Protein AF-A0A968ZHA0-F1 (afdb_monomer_lite)

Sequence (89 aa):
MLEALVIIASIAIVVLGPQIWAIRAWQGVWRWLAAAPLLLVGADVVLILASTAIDPTSHNLWPLELAMIAVIGLPVVALLWIVRLVARA

pLDDT: mean 94.81, std 4.37, range [62.75, 98.19]

Radius of gyration: 15.61 Å; chains: 1; bounding box: 44×18×43 Å

Secondary structure (DSSP, 8-state):
-HHHHHHHHHHHHHHHHHHHHHHHH--THHHHHHHHHHHHHHHHHHHHHHHHHH-TTTTTTHHHHHHHHHHHHHHHHHHHHHHHHHHT-

Structure (mmCIF, N/CA/C/O backbone):
data_AF-A0A968ZHA0-F1
#
_entry.id   AF-A0A968ZHA0-F1
#
loop_
_atom_site.group_PDB
_atom_site.id
_atom_site.type_symbol
_atom_site.label_atom_id
_atom_site.label_alt_id
_atom_site.label_comp_id
_atom_site.label_asym_id
_atom_site.label_entity_id
_atom_site.label_seq_id
_atom_site.pdbx_PDB_ins_code
_atom_site.Cartn_x
_atom_site.Cartn_y
_atom_site.Cartn_z
_atom_site.occupancy
_atom_site.B_iso_or_equiv
_atom_site.auth_seq_id
_atom_site.auth_comp_id
_atom_site.auth_asym_id
_atom_site.auth_atom_id
_atom_site.pdbx_PDB_model_num
ATOM 1 N N . MET A 1 1 ? 25.390 6.384 0.414 1.00 84.38 1 MET A N 1
ATOM 2 C CA . MET A 1 1 ? 24.661 5.112 0.178 1.00 84.38 1 MET A CA 1
ATOM 3 C C . MET A 1 1 ? 23.855 4.676 1.401 1.00 84.38 1 MET A C 1
ATOM 5 O O . MET A 1 1 ? 22.667 4.438 1.246 1.00 84.38 1 MET A O 1
ATOM 9 N N . LEU A 1 2 ? 24.447 4.624 2.604 1.00 94.00 2 LEU A N 1
ATOM 10 C CA . LEU A 1 2 ? 23.729 4.265 3.840 1.00 94.00 2 LEU A CA 1
ATOM 11 C C . LEU A 1 2 ? 22.554 5.209 4.161 1.00 94.00 2 LEU A C 1
ATOM 13 O O . LEU A 1 2 ? 21.454 4.741 4.417 1.00 94.00 2 LEU A O 1
ATOM 17 N N . GLU A 1 3 ? 22.761 6.524 4.083 1.00 94.31 3 GLU A N 1
ATOM 18 C CA . GLU A 1 3 ? 21.718 7.526 4.369 1.00 94.31 3 GLU A CA 1
ATOM 19 C C . GLU A 1 3 ? 20.485 7.368 3.469 1.00 94.31 3 GLU A C 1
ATOM 21 O O . GLU A 1 3 ? 19.356 7.345 3.950 1.00 94.31 3 GLU A O 1
ATOM 26 N N . ALA A 1 4 ? 20.700 7.177 2.163 1.00 91.31 4 ALA A N 1
ATOM 27 C CA . ALA A 1 4 ? 19.622 6.953 1.204 1.00 91.31 4 ALA A CA 1
ATOM 28 C C . ALA A 1 4 ? 18.823 5.680 1.525 1.00 91.31 4 ALA A C 1
ATOM 30 O O . ALA A 1 4 ? 17.596 5.696 1.479 1.00 91.31 4 ALA A O 1
ATOM 31 N N . LEU A 1 5 ? 19.504 4.594 1.906 1.00 93.94 5 LEU A N 1
ATOM 32 C CA . LEU A 1 5 ? 18.851 3.352 2.319 1.00 93.94 5 LEU A CA 1
ATOM 33 C C . LEU A 1 5 ? 17.989 3.560 3.570 1.00 93.94 5 LEU A C 1
ATOM 35 O O . LEU A 1 5 ? 16.857 3.087 3.617 1.00 93.94 5 LEU A O 1
ATOM 39 N N . VAL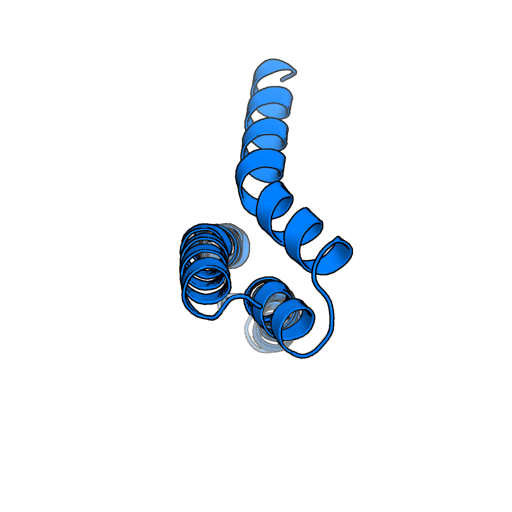 A 1 6 ? 18.506 4.295 4.560 1.00 96.00 6 VAL A N 1
ATOM 40 C CA . VAL A 1 6 ? 17.769 4.621 5.789 1.00 96.00 6 VAL A CA 1
ATO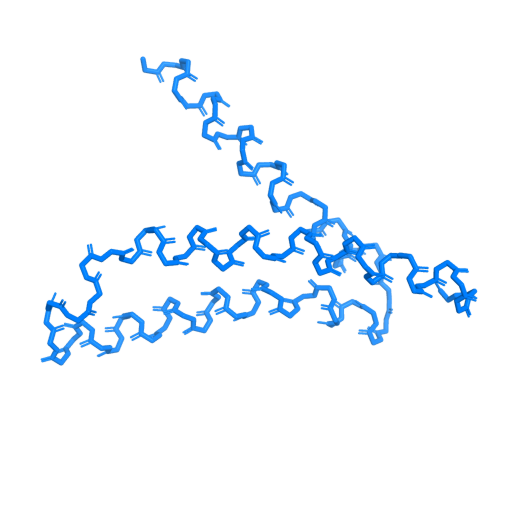M 41 C C . VAL A 1 6 ? 16.513 5.431 5.471 1.00 96.00 6 VAL A C 1
ATOM 43 O O . VAL A 1 6 ? 15.445 5.122 5.997 1.00 96.00 6 VAL A O 1
ATOM 46 N N . ILE A 1 7 ? 16.607 6.424 4.584 1.00 94.75 7 ILE A N 1
ATOM 47 C CA . ILE A 1 7 ? 15.459 7.239 4.164 1.00 94.75 7 ILE A CA 1
ATOM 48 C C . ILE A 1 7 ? 14.413 6.377 3.450 1.00 9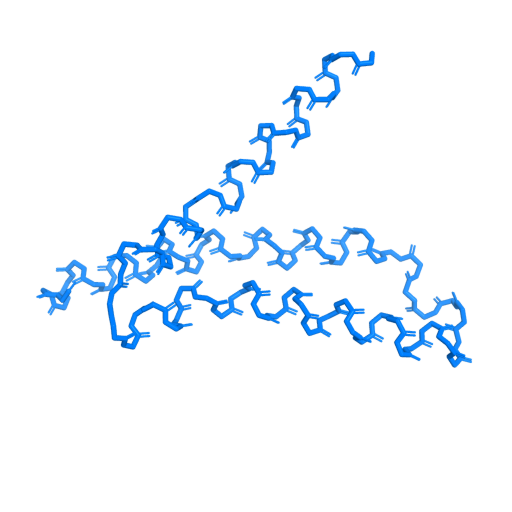4.75 7 ILE A C 1
ATOM 50 O O . ILE A 1 7 ? 13.245 6.402 3.830 1.00 94.75 7 ILE A O 1
ATOM 54 N N . ILE A 1 8 ? 14.822 5.574 2.463 1.00 92.44 8 ILE A N 1
ATOM 55 C CA . ILE A 1 8 ? 13.913 4.707 1.698 1.00 92.44 8 ILE A CA 1
ATOM 56 C C . ILE A 1 8 ? 13.210 3.710 2.624 1.00 92.44 8 ILE A C 1
ATOM 58 O O . ILE A 1 8 ? 11.988 3.569 2.566 1.00 92.44 8 ILE A O 1
ATOM 62 N N . ALA A 1 9 ? 13.959 3.058 3.515 1.00 94.12 9 ALA A N 1
ATOM 63 C CA . ALA A 1 9 ? 13.396 2.127 4.485 1.00 94.12 9 ALA A CA 1
ATOM 64 C C . ALA A 1 9 ? 12.414 2.827 5.436 1.00 94.12 9 ALA A C 1
ATOM 66 O O . ALA A 1 9 ? 11.334 2.302 5.695 1.00 94.12 9 ALA A O 1
ATOM 67 N N . SER A 1 10 ? 12.749 4.030 5.912 1.00 96.00 10 SER A N 1
ATOM 68 C CA . SER A 1 10 ? 11.875 4.808 6.798 1.00 96.00 10 SER A CA 1
ATOM 69 C C . SER A 1 10 ? 10.568 5.189 6.105 1.00 96.00 10 SER A C 1
ATOM 71 O O . SER A 1 10 ? 9.499 5.018 6.685 1.00 96.00 10 SER A O 1
ATOM 73 N N . ILE A 1 11 ? 10.630 5.636 4.847 1.00 94.06 11 ILE A N 1
ATOM 74 C CA . ILE A 1 11 ? 9.441 5.946 4.042 1.00 94.06 11 ILE A CA 1
ATOM 75 C C . ILE A 1 11 ? 8.591 4.689 3.851 1.00 94.06 11 ILE A C 1
ATOM 77 O O . ILE A 1 11 ? 7.388 4.728 4.094 1.00 94.06 11 ILE A O 1
ATOM 81 N N . ALA A 1 12 ? 9.202 3.561 3.479 1.00 92.25 12 ALA A N 1
ATOM 82 C CA . ALA A 1 12 ? 8.482 2.303 3.305 1.00 92.25 12 ALA A CA 1
ATOM 83 C C . ALA A 1 12 ? 7.787 1.854 4.603 1.00 92.25 12 ALA A C 1
ATOM 85 O O . ALA A 1 12 ? 6.627 1.448 4.570 1.00 92.25 12 ALA A O 1
ATOM 86 N N . ILE A 1 13 ? 8.458 1.978 5.753 1.00 95.75 13 ILE A N 1
ATOM 87 C CA . ILE A 1 13 ? 7.876 1.672 7.066 1.00 95.75 13 ILE A CA 1
ATOM 88 C C . ILE A 1 13 ? 6.702 2.606 7.376 1.00 95.75 13 ILE A C 1
ATOM 90 O O . ILE A 1 13 ? 5.668 2.134 7.837 1.00 95.75 13 ILE A O 1
ATOM 94 N N . VAL A 1 14 ? 6.826 3.909 7.115 1.00 95.31 14 VAL A N 1
ATOM 95 C CA . VAL A 1 14 ? 5.748 4.876 7.374 1.00 95.31 14 VAL A CA 1
ATOM 96 C C . VAL A 1 14 ? 4.544 4.626 6.468 1.00 95.31 14 VAL A C 1
ATOM 98 O O . VAL A 1 14 ? 3.415 4.663 6.945 1.00 95.31 14 VAL A O 1
ATOM 101 N N . VAL A 1 15 ? 4.768 4.338 5.186 1.00 93.88 15 VAL A N 1
ATOM 102 C CA . VAL A 1 15 ? 3.695 4.115 4.207 1.00 93.88 15 VAL A CA 1
ATOM 103 C C . VAL A 1 15 ? 2.993 2.778 4.441 1.00 93.88 15 VAL A C 1
ATOM 105 O O . VAL A 1 15 ? 1.767 2.723 4.502 1.00 93.88 15 VAL A O 1
ATOM 108 N N . LEU A 1 16 ? 3.752 1.694 4.613 1.00 94.88 16 LEU A N 1
ATOM 109 C CA . LEU A 1 16 ? 3.196 0.339 4.671 1.00 94.88 16 LEU A CA 1
ATOM 110 C C . LEU A 1 16 ? 2.883 -0.117 6.100 1.00 94.88 16 LEU A C 1
ATOM 112 O O . LEU A 1 16 ? 1.987 -0.934 6.306 1.00 94.88 16 LEU A O 1
ATOM 116 N N . GLY A 1 17 ? 3.601 0.396 7.100 1.00 95.81 17 GLY A N 1
ATOM 117 C CA . GLY A 1 17 ? 3.515 -0.042 8.494 1.00 95.81 17 GLY A CA 1
ATOM 118 C C . GLY A 1 17 ? 2.107 0.040 9.088 1.00 95.81 17 GLY A C 1
ATOM 119 O O . GLY A 1 17 ? 1.623 -0.983 9.580 1.00 95.81 17 GLY A O 1
ATOM 120 N N . PRO A 1 18 ? 1.408 1.191 9.015 1.00 95.31 18 PRO A N 1
ATOM 121 C CA . PRO A 1 18 ? 0.045 1.320 9.531 1.00 95.31 18 PRO A CA 1
ATOM 122 C C . PRO A 1 18 ? -0.925 0.330 8.886 1.00 95.31 18 PRO A C 1
ATOM 124 O O . PRO A 1 18 ? -1.763 -0.259 9.567 1.00 95.31 18 PRO A O 1
ATOM 127 N N . GLN A 1 19 ? -0.776 0.098 7.582 1.00 95.56 19 GLN A N 1
ATOM 128 C CA . GLN A 1 19 ? -1.626 -0.816 6.836 1.00 95.56 19 GLN A CA 1
ATOM 129 C C . GLN A 1 19 ? -1.349 -2.282 7.187 1.00 95.56 19 GLN A C 1
ATOM 131 O O . GLN A 1 19 ? -2.281 -3.032 7.474 1.00 95.56 19 GLN A O 1
ATOM 136 N N . ILE A 1 20 ? -0.075 -2.683 7.249 1.00 96.69 20 ILE A N 1
ATOM 137 C CA . ILE A 1 20 ? 0.334 -4.025 7.689 1.00 96.69 20 ILE A CA 1
ATOM 138 C C . ILE A 1 20 ? -0.156 -4.283 9.116 1.00 96.69 20 ILE A C 1
ATOM 140 O O . ILE A 1 20 ? -0.693 -5.355 9.406 1.00 96.69 20 ILE A O 1
ATOM 144 N N . TRP A 1 21 ? -0.011 -3.303 10.009 1.00 97.69 21 TRP A N 1
ATOM 145 C CA . TRP A 1 21 ? -0.510 -3.405 11.374 1.00 97.69 21 TRP A CA 1
ATOM 146 C C . TRP A 1 21 ? -2.033 -3.557 11.406 1.00 97.69 21 TRP A C 1
ATOM 148 O O . TRP A 1 21 ? -2.526 -4.481 12.052 1.00 97.69 21 TRP A O 1
ATOM 158 N N . ALA A 1 22 ? -2.770 -2.723 10.665 1.00 96.81 22 ALA A N 1
ATOM 159 C CA . ALA A 1 22 ? -4.226 -2.791 10.592 1.00 96.81 22 ALA A CA 1
ATOM 160 C C . ALA A 1 22 ? -4.694 -4.164 10.094 1.00 96.81 22 ALA A C 1
ATOM 162 O O . ALA A 1 22 ? -5.535 -4.784 10.732 1.00 96.81 22 ALA A O 1
ATOM 163 N N . ILE A 1 23 ? -4.093 -4.712 9.035 1.00 97.06 23 ILE A N 1
ATOM 164 C CA . ILE A 1 23 ? -4.430 -6.051 8.520 1.00 97.06 23 ILE A CA 1
ATOM 165 C C . ILE A 1 23 ? -4.223 -7.137 9.587 1.00 97.06 23 ILE A C 1
ATOM 167 O O . ILE A 1 23 ? -5.052 -8.039 9.729 1.00 97.06 23 ILE A O 1
ATOM 171 N N . ARG A 1 24 ? -3.133 -7.060 10.360 1.00 97.50 24 ARG A N 1
ATOM 172 C CA . ARG A 1 24 ? -2.814 -8.051 11.402 1.00 97.50 24 ARG A CA 1
ATOM 173 C C . ARG A 1 24 ? -3.709 -7.919 12.633 1.00 97.50 24 ARG A C 1
ATOM 175 O O . ARG A 1 24 ? -4.148 -8.930 13.176 1.00 97.50 24 ARG A O 1
ATOM 182 N N . ALA A 1 25 ? -3.962 -6.692 13.081 1.00 96.56 25 ALA A N 1
ATOM 183 C CA . ALA A 1 25 ? -4.689 -6.410 14.314 1.00 96.56 25 ALA A CA 1
ATOM 184 C C . ALA A 1 25 ? -6.211 -6.490 14.128 1.00 96.56 25 ALA A C 1
ATOM 186 O O . ALA A 1 25 ? -6.930 -6.979 15.001 1.00 96.56 25 ALA A O 1
ATOM 187 N N . TRP A 1 26 ? -6.720 -6.018 12.991 1.00 96.12 26 TRP A N 1
ATOM 188 C CA . TRP A 1 26 ? -8.150 -5.936 12.725 1.00 96.12 26 TRP A CA 1
ATOM 189 C C . TRP A 1 26 ? -8.722 -7.307 12.349 1.00 96.12 26 TRP A C 1
ATOM 191 O O . TRP A 1 26 ? -8.036 -8.178 11.808 1.00 96.12 26 TRP A O 1
ATOM 201 N N . GLN A 1 27 ? -10.006 -7.500 12.653 1.00 94.94 27 GLN A N 1
ATOM 202 C CA . GLN A 1 27 ? -10.749 -8.737 12.392 1.00 94.94 27 GLN A CA 1
ATOM 203 C C . GLN A 1 27 ? -11.962 -8.477 11.489 1.00 94.94 27 GLN A C 1
ATOM 205 O O . GLN A 1 27 ? -12.443 -7.343 11.392 1.00 94.94 27 GLN A O 1
ATOM 210 N N . GLY A 1 28 ? -12.459 -9.538 10.848 1.00 94.56 28 GLY A N 1
ATOM 211 C CA . GLY A 1 28 ? -13.655 -9.500 10.005 1.00 94.56 28 GLY A CA 1
ATOM 212 C C . GLY A 1 28 ? -13.506 -8.594 8.779 1.00 94.56 28 GLY A C 1
ATOM 213 O O . GLY A 1 28 ? -12.434 -8.513 8.179 1.00 94.56 28 GLY A O 1
ATOM 214 N N . VAL A 1 29 ? -14.588 -7.895 8.420 1.00 95.50 29 VAL A N 1
ATOM 215 C CA . VAL A 1 29 ? -14.650 -7.012 7.238 1.00 95.50 29 VAL A CA 1
ATOM 216 C C . VAL A 1 29 ? -13.562 -5.937 7.244 1.00 95.50 29 VAL A C 1
ATOM 218 O O . VAL A 1 29 ? -12.965 -5.642 6.215 1.00 95.50 29 VAL A O 1
ATOM 221 N N . TRP A 1 30 ? -13.224 -5.408 8.417 1.00 95.88 30 TRP A N 1
ATOM 222 C CA . TRP A 1 30 ? -12.240 -4.344 8.551 1.00 95.88 30 TRP A CA 1
ATOM 223 C C . TRP A 1 30 ? -10.831 -4.762 8.141 1.00 95.88 30 TRP A C 1
ATOM 225 O O . TRP A 1 30 ? -10.104 -3.946 7.585 1.00 95.88 30 TRP A O 1
ATOM 235 N N . ARG A 1 31 ? -10.444 -6.026 8.374 1.00 96.75 31 ARG A N 1
ATOM 236 C CA . ARG A 1 31 ? -9.159 -6.550 7.884 1.00 96.75 31 ARG A CA 1
ATOM 237 C C . ARG A 1 31 ? -9.091 -6.452 6.365 1.00 96.75 31 ARG A C 1
ATOM 239 O O . ARG A 1 31 ? -8.081 -6.015 5.828 1.00 96.75 31 ARG A O 1
ATOM 246 N N . TRP A 1 32 ? -10.164 -6.858 5.693 1.00 97.12 32 TRP A N 1
AT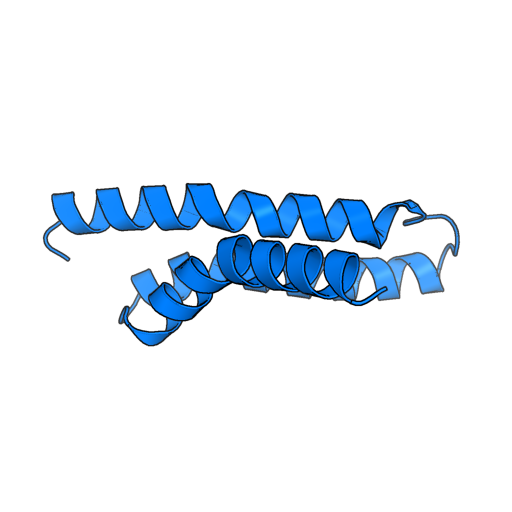OM 247 C CA . TRP A 1 32 ? -10.238 -6.851 4.236 1.00 97.12 32 TRP A CA 1
ATOM 248 C C . TRP A 1 32 ? -10.267 -5.431 3.673 1.00 97.12 32 TRP A C 1
ATOM 250 O O . TRP A 1 32 ? -9.563 -5.153 2.708 1.00 97.12 32 TRP A O 1
ATOM 260 N N . LEU A 1 33 ? -10.983 -4.511 4.326 1.00 96.19 33 LEU A N 1
ATOM 261 C CA . LEU A 1 33 ? -10.954 -3.091 3.967 1.00 96.19 33 LEU A CA 1
ATOM 262 C C . LEU A 1 33 ? -9.548 -2.491 4.128 1.00 96.19 33 LEU A C 1
ATOM 264 O O . LEU A 1 33 ? -9.078 -1.793 3.235 1.00 96.19 33 LEU A O 1
ATOM 268 N N . ALA A 1 34 ? -8.840 -2.814 5.215 1.00 96.12 34 ALA A N 1
ATOM 269 C CA . ALA A 1 34 ? -7.450 -2.397 5.403 1.00 96.12 34 ALA A CA 1
ATOM 270 C C . ALA A 1 34 ? -6.490 -3.048 4.391 1.00 96.12 34 ALA A C 1
ATOM 272 O O . ALA A 1 34 ? -5.488 -2.443 4.021 1.00 96.12 34 ALA A O 1
ATOM 273 N N . ALA A 1 35 ? -6.783 -4.262 3.917 1.00 96.62 35 ALA A N 1
ATOM 274 C CA . ALA A 1 35 ? -5.985 -4.944 2.899 1.00 96.62 35 ALA A CA 1
ATOM 275 C C . ALA A 1 35 ? -6.172 -4.364 1.490 1.00 96.62 35 ALA A C 1
ATOM 277 O O . ALA A 1 35 ? -5.278 -4.515 0.659 1.00 96.62 35 ALA A O 1
ATOM 278 N N . ALA A 1 36 ? -7.291 -3.683 1.218 1.00 95.75 36 ALA A N 1
ATOM 279 C CA . ALA A 1 36 ? -7.665 -3.268 -0.131 1.00 95.75 36 ALA A CA 1
ATOM 280 C C . ALA A 1 36 ? -6.584 -2.446 -0.867 1.00 95.75 36 ALA A C 1
ATOM 282 O O . ALA A 1 36 ? -6.259 -2.825 -1.990 1.00 95.75 36 ALA A O 1
ATOM 283 N N . PRO A 1 37 ? -5.938 -1.415 -0.279 1.00 94.19 37 PRO A N 1
ATOM 284 C CA . PRO A 1 37 ? -4.883 -0.699 -0.999 1.00 94.19 37 PRO A CA 1
ATOM 285 C C . PRO A 1 37 ? -3.675 -1.577 -1.371 1.00 94.19 37 PRO A C 1
ATOM 287 O O . PRO A 1 37 ? -3.165 -1.453 -2.478 1.00 94.19 37 PRO A O 1
ATOM 290 N N . LEU A 1 38 ? -3.247 -2.518 -0.515 1.00 94.75 38 LEU A N 1
ATOM 291 C CA . LEU A 1 38 ? -2.155 -3.444 -0.861 1.00 94.75 38 LEU A CA 1
ATOM 292 C C . LEU A 1 38 ? -2.565 -4.435 -1.952 1.00 94.75 38 LEU A C 1
ATOM 294 O O . LEU A 1 38 ? -1.744 -4.793 -2.792 1.00 94.75 38 LEU A O 1
ATOM 298 N N . LEU A 1 39 ? -3.828 -4.867 -1.959 1.00 96.19 39 LEU A N 1
ATOM 299 C CA . LEU A 1 39 ? -4.356 -5.699 -3.039 1.00 96.19 39 LEU A CA 1
ATOM 300 C C . LEU A 1 39 ? -4.365 -4.940 -4.370 1.00 96.19 39 LEU A C 1
ATOM 302 O O . LEU A 1 39 ? -4.037 -5.534 -5.391 1.00 96.19 39 LEU A O 1
ATOM 306 N N . LEU A 1 40 ? -4.674 -3.639 -4.358 1.00 95.50 40 LEU A N 1
ATOM 307 C CA . LEU A 1 40 ? -4.592 -2.792 -5.551 1.00 95.50 40 LEU A CA 1
ATOM 308 C C . LEU A 1 40 ? -3.151 -2.638 -6.044 1.00 95.50 40 LEU A C 1
ATOM 310 O O . LEU A 1 40 ? -2.923 -2.796 -7.236 1.00 95.50 40 LEU A O 1
ATOM 314 N N . VAL A 1 41 ? -2.177 -2.427 -5.150 1.00 95.19 41 VAL A N 1
ATOM 315 C CA . VAL A 1 41 ? -0.747 -2.441 -5.521 1.00 95.19 41 VAL A CA 1
ATOM 316 C C . VAL A 1 41 ? -0.374 -3.777 -6.172 1.00 95.19 41 VAL A C 1
ATOM 318 O O . VAL A 1 41 ? 0.265 -3.798 -7.218 1.00 95.19 41 VAL A O 1
ATOM 321 N N . GLY A 1 42 ? -0.794 -4.903 -5.587 1.00 96.25 42 GLY A N 1
ATOM 322 C CA . GLY A 1 42 ? -0.538 -6.229 -6.155 1.00 96.25 42 GLY A CA 1
ATOM 323 C C . GLY A 1 42 ? -1.186 -6.436 -7.528 1.00 96.25 42 GLY A C 1
ATOM 324 O O . GLY A 1 42 ? -0.560 -7.003 -8.420 1.00 96.25 42 GLY A O 1
ATOM 325 N N . ALA A 1 43 ? -2.415 -5.953 -7.714 1.00 97.19 43 ALA A N 1
ATOM 326 C CA . ALA A 1 43 ? -3.107 -5.999 -8.999 1.00 97.19 43 ALA A CA 1
ATOM 327 C C . ALA A 1 43 ? -2.403 -5.138 -10.058 1.00 97.19 43 ALA A C 1
ATOM 329 O O . ALA A 1 43 ? -2.262 -5.576 -11.197 1.00 97.19 43 ALA A O 1
ATOM 330 N N . ASP A 1 44 ? -1.912 -3.959 -9.676 1.00 96.50 44 ASP A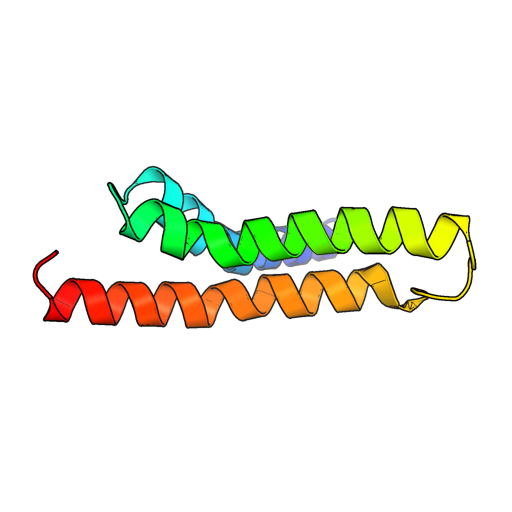 N 1
ATOM 331 C CA . ASP A 1 44 ? -1.197 -3.056 -10.576 1.00 96.50 44 ASP A CA 1
ATOM 332 C C . ASP A 1 44 ? 0.149 -3.644 -11.016 1.00 96.50 44 ASP A C 1
ATOM 334 O O . ASP A 1 44 ? 0.485 -3.606 -12.192 1.00 96.50 44 ASP A O 1
ATOM 338 N N . VAL A 1 45 ? 0.872 -4.329 -10.120 1.00 97.56 45 VAL A N 1
ATOM 339 C CA . VAL A 1 45 ? 2.073 -5.099 -10.498 1.00 97.56 45 VAL A CA 1
ATOM 340 C C . VAL A 1 45 ? 1.751 -6.138 -11.576 1.00 97.56 45 VAL A C 1
ATOM 342 O O . VAL A 1 45 ? 2.489 -6.261 -12.552 1.00 97.56 45 VAL A O 1
ATOM 345 N N . VAL A 1 46 ? 0.652 -6.885 -11.430 1.00 98.12 46 VAL A N 1
ATOM 346 C CA . VAL A 1 46 ? 0.230 -7.866 -12.445 1.00 98.12 46 VAL A CA 1
ATOM 347 C C . VAL A 1 46 ? -0.118 -7.174 -13.763 1.00 98.12 46 VAL A C 1
ATOM 349 O O . VAL A 1 46 ? 0.274 -7.662 -14.824 1.00 98.12 46 VAL A O 1
ATOM 352 N N . LEU A 1 47 ? -0.812 -6.035 -13.702 1.00 97.12 47 LEU A N 1
ATOM 353 C CA . LEU A 1 47 ? -1.166 -5.240 -14.875 1.00 97.12 47 LEU A CA 1
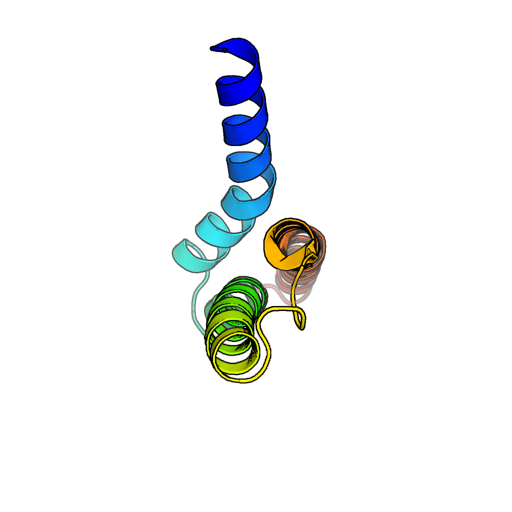ATOM 354 C C . LEU A 1 47 ? 0.080 -4.724 -15.600 1.00 97.12 47 LEU A C 1
ATOM 356 O O . LEU A 1 47 ? 0.194 -4.930 -16.802 1.00 97.12 47 LEU A O 1
ATOM 360 N N . ILE A 1 48 ? 1.039 -4.142 -14.878 1.00 97.00 48 ILE A N 1
ATOM 361 C CA . ILE A 1 48 ? 2.313 -3.663 -15.423 1.00 97.00 48 ILE A CA 1
ATOM 362 C C . ILE A 1 48 ? 3.027 -4.795 -16.161 1.00 97.00 48 ILE A C 1
ATOM 364 O O . ILE A 1 48 ? 3.456 -4.610 -17.298 1.00 97.00 48 ILE A O 1
ATOM 368 N N . LEU A 1 49 ? 3.128 -5.980 -15.552 1.00 97.62 49 LEU A N 1
ATOM 369 C CA . LEU A 1 49 ? 3.787 -7.131 -16.172 1.00 97.62 49 LEU A CA 1
ATOM 370 C C . LEU A 1 49 ? 3.072 -7.581 -17.454 1.00 97.62 49 LEU A C 1
ATOM 372 O O . LEU A 1 49 ? 3.729 -7.827 -18.464 1.00 97.62 49 LEU A O 1
ATOM 376 N N . ALA A 1 50 ? 1.740 -7.666 -17.428 1.00 98.19 50 ALA A N 1
ATOM 377 C CA . ALA A 1 50 ? 0.946 -8.071 -18.585 1.00 98.19 50 ALA A CA 1
ATOM 378 C C . ALA A 1 50 ? 1.012 -7.040 -19.725 1.00 98.19 50 ALA A C 1
ATOM 380 O O . ALA A 1 50 ? 1.234 -7.409 -20.877 1.00 98.19 50 ALA A O 1
ATOM 381 N N . SER A 1 51 ? 0.869 -5.753 -19.408 1.00 97.56 51 SER A N 1
ATOM 382 C CA . SER A 1 51 ? 0.916 -4.656 -20.376 1.00 97.56 51 SER A CA 1
ATOM 383 C C . SER A 1 51 ? 2.308 -4.498 -20.983 1.00 97.56 51 SER A C 1
ATOM 385 O O . SER A 1 51 ? 2.428 -4.390 -22.199 1.00 97.56 51 SER A O 1
ATOM 387 N N . THR A 1 52 ? 3.368 -4.580 -20.171 1.00 97.44 52 THR A N 1
ATOM 388 C CA . THR A 1 52 ? 4.762 -4.458 -20.641 1.00 97.44 52 THR A CA 1
ATOM 389 C C . THR A 1 52 ? 5.166 -5.629 -21.542 1.00 97.44 52 THR A C 1
ATOM 391 O O . THR A 1 52 ? 5.990 -5.468 -22.440 1.00 97.44 52 THR A O 1
ATOM 394 N N . ALA A 1 53 ? 4.561 -6.809 -21.349 1.00 97.06 53 ALA A N 1
ATOM 395 C CA . ALA A 1 53 ? 4.757 -7.956 -22.234 1.00 97.06 53 ALA A CA 1
ATOM 396 C C . ALA A 1 53 ? 4.144 -7.759 -23.635 1.00 97.06 53 ALA A C 1
ATOM 398 O O . ALA A 1 53 ? 4.571 -8.423 -24.579 1.00 97.06 53 ALA A O 1
ATOM 399 N N . ILE A 1 54 ? 3.156 -6.868 -23.773 1.00 97.81 54 ILE A N 1
ATOM 400 C CA . ILE A 1 54 ? 2.505 -6.525 -25.046 1.00 97.81 54 ILE A CA 1
ATOM 401 C C . ILE A 1 54 ? 3.170 -5.286 -25.664 1.00 97.81 54 ILE A C 1
ATOM 403 O O . ILE A 1 54 ? 3.517 -5.294 -26.842 1.00 97.81 54 ILE A O 1
ATOM 407 N N . ASP A 1 55 ? 3.362 -4.240 -24.860 1.00 97.31 55 ASP A N 1
ATOM 408 C CA . ASP A 1 55 ? 4.019 -2.983 -25.219 1.00 97.31 55 ASP A CA 1
ATOM 409 C C . ASP A 1 55 ? 5.019 -2.582 -24.119 1.00 97.31 55 ASP A C 1
ATOM 411 O O . ASP A 1 55 ? 4.605 -2.097 -23.057 1.00 97.31 55 ASP A O 1
ATOM 415 N N . PRO A 1 56 ? 6.336 -2.711 -24.375 1.00 95.06 56 PRO A N 1
ATOM 416 C CA . PRO A 1 56 ? 7.386 -2.382 -23.413 1.00 95.06 56 PRO A CA 1
ATOM 417 C C . PRO A 1 56 ? 7.391 -0.931 -22.914 1.00 95.06 56 PRO A C 1
ATOM 419 O O . PRO A 1 56 ? 8.067 -0.636 -21.933 1.00 95.06 56 PRO A O 1
ATOM 422 N N . THR A 1 57 ? 6.680 -0.018 -23.581 1.00 96.38 57 THR A N 1
ATOM 423 C CA . THR A 1 57 ? 6.651 1.413 -23.239 1.00 96.38 57 THR A CA 1
ATOM 424 C C . THR A 1 57 ? 5.432 1.832 -22.417 1.00 96.38 57 THR A C 1
ATOM 426 O O . THR A 1 57 ? 5.378 2.965 -21.936 1.00 96.38 57 THR A O 1
ATOM 429 N N . SER A 1 58 ? 4.479 0.918 -22.211 1.00 95.44 58 SER A N 1
ATOM 430 C CA . SER A 1 58 ? 3.189 1.185 -21.559 1.00 95.44 58 SER A CA 1
ATOM 431 C C . SER A 1 58 ? 3.296 1.699 -20.115 1.00 95.44 58 SER A C 1
ATOM 433 O O . SER A 1 58 ? 2.472 2.514 -19.711 1.00 95.44 58 SER A O 1
ATOM 435 N N . HIS A 1 59 ? 4.325 1.288 -19.364 1.00 95.31 59 HIS A N 1
ATOM 436 C CA . HIS A 1 59 ? 4.516 1.640 -17.948 1.00 95.31 59 HIS A CA 1
ATOM 437 C C . HIS A 1 59 ? 5.939 2.140 -17.644 1.00 95.31 59 HIS A C 1
ATOM 439 O O . HIS A 1 59 ? 6.618 1.678 -16.725 1.00 95.31 59 HIS A O 1
ATOM 445 N N . ASN A 1 60 ? 6.424 3.121 -18.409 1.00 95.94 60 ASN A N 1
ATOM 446 C CA . ASN A 1 60 ? 7.755 3.714 -18.194 1.00 95.94 60 ASN A CA 1
ATOM 447 C C . ASN A 1 60 ? 7.932 4.370 -16.809 1.00 95.94 60 ASN A C 1
ATOM 449 O O . ASN A 1 60 ? 9.061 4.597 -16.373 1.00 95.94 60 ASN A O 1
ATOM 453 N N . LEU A 1 61 ? 6.829 4.683 -16.123 1.00 95.69 61 LEU A N 1
ATOM 454 C CA . LEU A 1 61 ? 6.806 5.313 -14.804 1.00 95.69 61 LEU A CA 1
ATOM 455 C C . LEU A 1 61 ? 6.330 4.354 -13.706 1.00 95.69 61 LEU A C 1
ATOM 457 O O . LEU A 1 61 ? 6.011 4.813 -12.608 1.00 95.69 61 LEU A O 1
ATOM 461 N N . TRP A 1 62 ? 6.349 3.037 -13.949 1.00 95.31 62 TRP A N 1
ATOM 462 C CA . TRP A 1 62 ? 5.838 2.035 -13.010 1.00 95.31 62 TRP A CA 1
ATOM 463 C C . TRP A 1 62 ? 6.321 2.197 -11.553 1.00 95.31 62 TRP A C 1
ATOM 465 O O . TRP A 1 62 ? 5.510 1.988 -10.649 1.00 95.31 62 TRP A O 1
ATOM 475 N N . PRO A 1 63 ? 7.574 2.622 -11.241 1.00 93.75 63 PRO A N 1
ATOM 476 C CA . PRO A 1 63 ? 7.969 2.812 -9.846 1.00 93.75 63 PRO A CA 1
ATOM 477 C C . PRO A 1 63 ? 7.189 3.946 -9.169 1.00 93.75 63 PRO A C 1
ATOM 479 O O . PRO A 1 63 ? 6.864 3.854 -7.987 1.00 93.75 63 PRO A O 1
ATOM 482 N N . LEU A 1 64 ? 6.885 5.014 -9.915 1.00 94.44 64 LEU A N 1
ATOM 483 C CA . LEU A 1 64 ? 6.084 6.137 -9.436 1.00 94.44 64 LEU A CA 1
ATOM 484 C C . LEU A 1 64 ? 4.608 5.746 -9.321 1.00 94.44 64 LEU A C 1
ATOM 486 O O . LEU A 1 64 ? 3.986 6.079 -8.317 1.00 94.44 64 LEU A O 1
ATOM 490 N N . GLU A 1 65 ? 4.071 5.012 -10.298 1.00 94.25 65 GLU A N 1
ATOM 491 C CA . GLU A 1 65 ? 2.692 4.499 -10.287 1.00 94.25 65 GLU A CA 1
ATOM 492 C C . GLU A 1 65 ? 2.429 3.676 -9.013 1.00 94.25 65 GLU A C 1
ATOM 494 O O . GLU A 1 65 ? 1.533 4.002 -8.226 1.00 94.25 65 GLU A O 1
ATOM 499 N N . LEU A 1 66 ? 3.307 2.708 -8.716 1.00 94.12 66 LEU A N 1
ATOM 500 C CA . LEU A 1 66 ? 3.219 1.898 -7.499 1.00 94.12 66 LEU A CA 1
ATOM 501 C C . LEU A 1 66 ? 3.387 2.731 -6.223 1.00 94.12 66 LEU A C 1
ATOM 503 O O . LEU A 1 66 ? 2.669 2.512 -5.245 1.00 94.12 66 LEU A O 1
ATOM 507 N N . ALA A 1 67 ? 4.316 3.693 -6.212 1.00 93.44 67 ALA A N 1
ATOM 508 C CA . ALA A 1 67 ? 4.522 4.565 -5.059 1.00 93.44 67 ALA A CA 1
ATOM 509 C C . ALA A 1 67 ? 3.279 5.421 -4.767 1.00 93.44 67 ALA A C 1
ATOM 511 O O . ALA A 1 67 ? 2.883 5.550 -3.608 1.00 93.44 67 ALA A O 1
ATOM 512 N N . MET A 1 68 ? 2.629 5.964 -5.799 1.00 93.00 68 MET A N 1
ATOM 513 C CA . MET A 1 68 ? 1.409 6.759 -5.657 1.00 93.00 68 MET A CA 1
ATOM 514 C C . MET A 1 68 ? 0.264 5.925 -5.075 1.00 93.00 68 MET A C 1
ATOM 516 O O . MET A 1 68 ? -0.375 6.356 -4.113 1.00 93.00 68 MET A O 1
ATOM 520 N N . ILE A 1 69 ? 0.039 4.715 -5.596 1.00 92.50 69 ILE A N 1
ATOM 521 C CA . ILE A 1 69 ? -1.006 3.816 -5.084 1.00 92.50 69 ILE A CA 1
ATOM 522 C C . ILE A 1 69 ? -0.704 3.396 -3.640 1.00 92.50 69 ILE A C 1
ATOM 524 O O . ILE A 1 69 ? -1.597 3.426 -2.791 1.00 92.50 69 ILE A O 1
ATOM 528 N N . ALA A 1 70 ? 0.551 3.066 -3.322 1.00 92.50 70 ALA A N 1
ATOM 529 C CA . ALA A 1 70 ? 0.948 2.706 -1.963 1.00 92.50 70 ALA A CA 1
ATOM 530 C C . ALA A 1 70 ? 0.719 3.860 -0.969 1.00 92.50 70 ALA A C 1
ATOM 532 O O . ALA A 1 70 ? 0.193 3.640 0.122 1.00 92.50 70 ALA A O 1
ATOM 533 N N . VAL A 1 71 ? 1.044 5.100 -1.354 1.00 95.31 71 VAL A N 1
ATOM 534 C CA . VAL A 1 71 ? 0.827 6.292 -0.518 1.00 95.31 71 VAL A CA 1
ATOM 535 C C . VAL A 1 71 ? -0.659 6.547 -0.261 1.00 95.31 71 VAL A C 1
ATOM 537 O O . VAL A 1 71 ? -1.008 6.957 0.844 1.00 95.31 71 VAL A O 1
ATOM 540 N N . ILE A 1 72 ? -1.552 6.248 -1.212 1.00 93.69 72 ILE A N 1
ATOM 541 C CA . ILE A 1 72 ? -3.012 6.350 -1.014 1.00 93.69 72 ILE A CA 1
ATOM 542 C C . ILE A 1 72 ? -3.510 5.395 0.087 1.00 93.69 72 ILE A C 1
ATOM 544 O O . ILE A 1 72 ? -4.515 5.678 0.744 1.00 93.69 72 ILE A O 1
ATOM 548 N N . GLY A 1 73 ? -2.797 4.300 0.367 1.00 93.75 73 GLY A N 1
ATOM 549 C CA . GLY A 1 73 ? -3.139 3.382 1.455 1.00 93.75 73 GLY A CA 1
ATOM 550 C C . GLY A 1 73 ? -3.175 4.045 2.838 1.00 93.75 73 GLY A C 1
ATOM 551 O O . GLY A 1 73 ? -4.044 3.717 3.649 1.00 93.75 73 GLY A O 1
ATOM 552 N N . LEU A 1 74 ? -2.305 5.030 3.091 1.00 95.25 74 LEU A N 1
ATOM 553 C CA . LEU A 1 74 ? -2.244 5.765 4.360 1.00 95.25 74 LEU A CA 1
ATOM 554 C C . LEU A 1 74 ? -3.554 6.494 4.710 1.00 95.25 74 LEU A C 1
ATOM 556 O O . LEU A 1 74 ? -4.135 6.179 5.754 1.00 95.25 74 LEU A O 1
ATOM 560 N N . PRO A 1 75 ? -4.055 7.447 3.892 1.00 96.44 75 PRO A N 1
ATOM 561 C CA . PRO A 1 75 ? -5.302 8.144 4.195 1.00 96.44 75 PRO A CA 1
ATOM 562 C C . PRO A 1 75 ? -6.505 7.196 4.236 1.00 96.44 75 PRO A C 1
ATOM 564 O O . PRO A 1 75 ? -7.409 7.410 5.042 1.00 96.44 75 PRO A O 1
ATOM 567 N N . VAL A 1 76 ? -6.508 6.117 3.442 1.00 95.94 76 VAL A N 1
ATOM 568 C CA . VAL A 1 76 ? -7.569 5.098 3.491 1.00 95.94 76 VAL A CA 1
ATOM 569 C C . VAL A 1 76 ? -7.601 4.402 4.852 1.00 95.94 76 VAL A C 1
ATOM 571 O O . VAL A 1 76 ? -8.650 4.353 5.493 1.00 95.94 76 VAL A O 1
ATOM 574 N N . VAL A 1 77 ? -6.463 3.894 5.335 1.00 96.19 77 VAL A N 1
ATOM 575 C CA . VAL A 1 77 ? -6.391 3.218 6.642 1.00 96.19 77 VAL A CA 1
ATOM 576 C C . VAL A 1 77 ? -6.683 4.189 7.786 1.00 96.19 77 VAL A C 1
ATOM 578 O O . VAL A 1 77 ? -7.392 3.820 8.723 1.00 96.19 77 VAL A O 1
ATOM 581 N N . ALA A 1 78 ? -6.206 5.434 7.699 1.00 96.62 78 ALA A N 1
ATOM 582 C CA . ALA A 1 78 ? -6.509 6.472 8.682 1.00 96.62 78 ALA A CA 1
ATOM 583 C C . ALA A 1 78 ? -8.020 6.754 8.767 1.00 96.62 78 ALA A C 1
ATOM 585 O O . ALA A 1 78 ? -8.584 6.780 9.862 1.00 96.62 78 ALA A O 1
ATOM 586 N N . LEU A 1 79 ? -8.696 6.890 7.621 1.00 97.50 79 LEU A N 1
ATOM 587 C CA . LEU A 1 79 ? -10.144 7.080 7.571 1.00 97.50 79 LEU A CA 1
ATOM 588 C C . LEU A 1 79 ? -10.889 5.867 8.139 1.00 97.50 79 LEU A C 1
ATOM 590 O O . LEU A 1 79 ? -11.777 6.031 8.972 1.00 97.50 79 LEU A O 1
ATOM 594 N N . LEU A 1 80 ? -10.507 4.649 7.746 1.00 96.81 80 LEU A N 1
ATOM 595 C CA . LEU A 1 80 ? -11.116 3.421 8.268 1.00 96.81 80 LEU A CA 1
ATOM 596 C C . LEU A 1 80 ? -10.972 3.304 9.788 1.00 96.81 80 LEU A C 1
ATOM 598 O O . LEU A 1 80 ? -11.902 2.857 10.459 1.00 96.81 80 LEU A O 1
ATOM 602 N N . TRP A 1 81 ? -9.834 3.727 10.340 1.00 96.44 81 TRP A N 1
ATOM 603 C CA . TRP A 1 81 ? -9.620 3.742 11.782 1.00 96.44 81 TRP A CA 1
ATOM 604 C C . TRP A 1 81 ? -10.578 4.710 12.487 1.00 96.44 81 TRP A C 1
ATOM 606 O O . TRP A 1 81 ? -11.226 4.322 13.458 1.00 96.44 81 TRP A O 1
ATOM 616 N N . ILE A 1 82 ? -10.750 5.927 11.957 1.00 97.12 82 ILE A N 1
ATOM 617 C CA . ILE A 1 82 ? -11.726 6.900 12.479 1.00 97.12 82 ILE A CA 1
ATOM 618 C C . ILE A 1 82 ? -13.145 6.321 12.421 1.00 97.12 82 ILE A C 1
ATOM 620 O O . ILE A 1 82 ? -13.885 6.390 13.402 1.00 97.12 82 ILE A O 1
ATOM 624 N N . VAL A 1 83 ? -13.521 5.702 11.300 1.00 96.56 83 VAL A N 1
ATOM 625 C CA . VAL A 1 83 ? -14.850 5.098 11.140 1.00 96.56 83 VAL A CA 1
ATOM 626 C C . VAL A 1 83 ? -15.065 3.964 12.149 1.00 96.56 83 VAL A C 1
ATOM 628 O O . VAL A 1 83 ? -16.131 3.911 12.759 1.00 96.56 83 VAL A O 1
ATOM 631 N N . ARG A 1 84 ? -14.070 3.098 12.397 1.00 93.94 84 ARG A N 1
ATOM 632 C CA . ARG A 1 84 ? -14.158 2.054 13.438 1.00 93.94 84 ARG A CA 1
ATOM 633 C C . ARG A 1 84 ? -14.404 2.621 14.825 1.00 93.94 84 ARG A C 1
ATOM 635 O O . ARG A 1 84 ? -15.255 2.103 15.546 1.00 93.94 84 ARG A O 1
ATOM 642 N N . LEU A 1 85 ? -13.689 3.688 15.184 1.00 93.31 85 LEU A N 1
ATOM 643 C CA . LEU A 1 85 ? -13.859 4.342 16.480 1.00 93.31 85 LEU A CA 1
ATOM 644 C C . LEU A 1 85 ? -15.291 4.844 16.671 1.00 93.31 85 LEU A C 1
ATOM 646 O O . LEU A 1 85 ? -15.886 4.617 17.723 1.00 93.31 85 LEU A O 1
ATOM 650 N N . VAL A 1 86 ? -15.861 5.479 15.644 1.00 94.44 86 VAL A N 1
ATOM 651 C CA . VAL A 1 86 ? -17.244 5.974 15.677 1.00 94.44 86 VAL A CA 1
ATOM 652 C C . VAL A 1 86 ? -18.249 4.817 15.688 1.00 94.44 86 VAL A C 1
ATOM 654 O O . VAL A 1 86 ? -19.228 4.859 16.432 1.00 94.44 86 VAL A O 1
ATOM 657 N N . ALA A 1 87 ? -17.989 3.756 14.922 1.00 90.81 87 ALA A N 1
ATOM 658 C CA . ALA A 1 87 ? -18.833 2.565 14.847 1.00 90.81 87 ALA A CA 1
ATOM 659 C C . ALA A 1 87 ? -18.747 1.652 16.088 1.00 90.81 87 ALA A C 1
ATOM 661 O O . ALA A 1 87 ? -19.503 0.686 16.173 1.00 90.81 87 ALA A O 1
ATOM 662 N N . ARG A 1 88 ? -17.850 1.946 17.047 1.00 77.31 88 ARG A N 1
ATOM 663 C CA . ARG A 1 88 ? -17.519 1.094 18.209 1.00 77.31 88 ARG A CA 1
ATOM 664 C C . ARG A 1 88 ? -17.135 -0.341 17.814 1.00 77.31 88 ARG A C 1
ATOM 666 O O . ARG A 1 88 ? -17.490 -1.288 18.516 1.00 77.31 88 ARG A O 1
ATOM 673 N N . ALA A 1 89 ? -16.446 -0.495 16.684 1.00 62.75 89 ALA A N 1
ATOM 674 C CA . ALA A 1 89 ? -16.150 -1.785 16.059 1.00 62.75 89 ALA A CA 1
ATOM 675 C C . ALA A 1 89 ? -14.662 -2.134 16.071 1.00 62.75 89 ALA A C 1
ATOM 677 O O . ALA A 1 89 ? -13.814 -1.239 15.868 1.00 62.75 89 ALA A O 1
#

Foldseek 3Di:
DVVVVVVVVVVCCLLCVLLVCQLVVDDDPSNVQSCVLVVVLVVVVVVLVVVCVVPVVPCPPVVVVSVVSSNVSVVSSVVSVVVCVVVVD